Protein AF-A0A2A4RTK7-F1 (afdb_monomer_lite)

Structure (mmCIF, N/CA/C/O backbone):
data_AF-A0A2A4RTK7-F1
#
_entry.id   AF-A0A2A4RTK7-F1
#
loop_
_atom_site.group_PDB
_atom_site.id
_atom_site.type_symbol
_atom_site.label_atom_id
_atom_site.label_alt_id
_atom_site.label_comp_id
_atom_site.label_asym_id
_atom_site.label_entity_id
_atom_site.label_seq_id
_atom_site.pdbx_PDB_ins_code
_atom_site.Cartn_x
_atom_site.Cartn_y
_atom_site.Cartn_z
_atom_site.occupancy
_atom_site.B_iso_or_equiv
_atom_site.auth_seq_id
_atom_site.auth_comp_id
_atom_site.auth_asym_id
_atom_site.auth_atom_id
_atom_site.pdbx_PDB_model_num
ATOM 1 N N . MET A 1 1 ? -2.992 2.950 26.683 1.00 35.94 1 MET A N 1
ATOM 2 C CA . MET A 1 1 ? -2.901 2.144 25.447 1.00 35.94 1 MET A CA 1
ATOM 3 C C . MET A 1 1 ? -4.124 2.465 24.611 1.00 35.94 1 MET A C 1
ATOM 5 O O . MET A 1 1 ? -5.209 2.003 24.931 1.00 35.94 1 MET A O 1
ATOM 9 N N . THR A 1 2 ? -3.994 3.375 23.649 1.00 36.00 2 THR A N 1
ATOM 10 C CA . THR A 1 2 ? -5.112 3.800 22.804 1.00 36.00 2 THR A CA 1
ATOM 11 C C . THR A 1 2 ? -5.478 2.673 21.846 1.00 36.00 2 THR A C 1
ATOM 13 O O . THR A 1 2 ? -4.649 2.202 21.073 1.00 36.00 2 THR A O 1
ATOM 16 N N . MET A 1 3 ? -6.726 2.222 21.955 1.00 47.09 3 MET A N 1
ATOM 17 C CA . MET A 1 3 ? -7.390 1.313 21.030 1.00 47.09 3 MET A CA 1
ATOM 18 C C . MET A 1 3 ? -7.526 2.008 19.668 1.00 47.09 3 MET A C 1
ATOM 20 O O . MET A 1 3 ? -8.571 2.568 19.352 1.00 47.09 3 MET A O 1
ATOM 24 N N . THR A 1 4 ? -6.473 2.023 18.848 1.00 49.31 4 THR A N 1
ATOM 25 C CA . THR A 1 4 ? -6.638 2.229 17.405 1.00 49.31 4 THR A CA 1
ATOM 26 C C . THR A 1 4 ? -7.146 0.919 16.842 1.00 49.31 4 THR A C 1
ATOM 28 O O . THR A 1 4 ? -6.400 0.045 16.398 1.00 49.31 4 THR A O 1
ATOM 31 N N . ASP A 1 5 ? -8.457 0.781 16.985 1.00 49.56 5 ASP A N 1
ATOM 32 C CA . ASP A 1 5 ? -9.286 -0.205 16.333 1.00 49.56 5 ASP A CA 1
ATOM 33 C C . ASP A 1 5 ? -8.792 -0.376 14.899 1.00 49.56 5 ASP A C 1
ATOM 35 O O . ASP A 1 5 ? -8.679 0.580 14.122 1.00 49.56 5 ASP A O 1
ATOM 39 N N . LYS A 1 6 ? -8.369 -1.597 14.595 1.00 61.69 6 LYS A N 1
ATOM 40 C CA . LYS A 1 6 ? -7.839 -1.999 13.305 1.00 61.69 6 LYS A CA 1
ATOM 41 C C . LYS A 1 6 ? -8.989 -1.957 12.293 1.00 61.69 6 LYS A C 1
ATOM 43 O O . LYS A 1 6 ? -9.496 -3.001 11.900 1.00 61.69 6 LYS A O 1
ATOM 48 N N . LYS A 1 7 ? -9.391 -0.751 11.881 1.00 63.19 7 LYS A N 1
ATOM 49 C CA . LYS A 1 7 ? -10.638 -0.419 11.164 1.00 63.19 7 LYS A CA 1
ATOM 50 C C . LYS A 1 7 ? -10.897 -1.275 9.917 1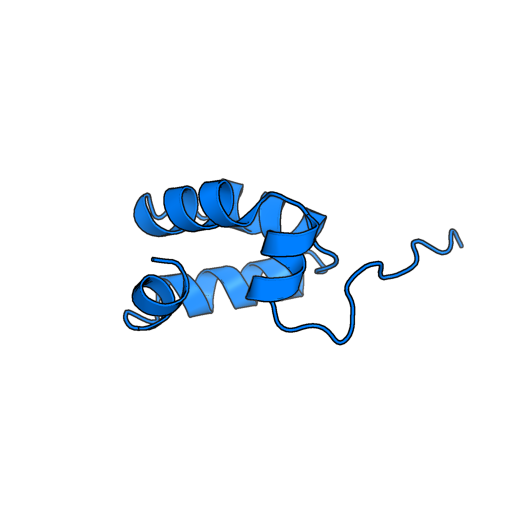.00 63.19 7 LYS A C 1
ATOM 52 O O . LYS A 1 7 ? -12.038 -1.416 9.488 1.00 63.19 7 LYS A O 1
ATOM 57 N N . TYR A 1 8 ? -9.839 -1.858 9.353 1.00 68.00 8 TYR A N 1
ATOM 58 C CA . TYR A 1 8 ? -9.887 -2.700 8.161 1.00 68.00 8 TYR A CA 1
ATOM 59 C C . TYR A 1 8 ? -9.183 -4.061 8.319 1.00 68.00 8 TYR A C 1
ATOM 61 O O . TYR A 1 8 ? -8.953 -4.746 7.320 1.00 68.00 8 TYR A O 1
ATOM 69 N N . MET A 1 9 ? -8.801 -4.482 9.533 1.00 67.00 9 MET A N 1
ATOM 70 C CA . MET A 1 9 ? -8.177 -5.803 9.695 1.00 67.00 9 MET A CA 1
ATOM 71 C C . MET A 1 9 ? -9.151 -6.937 9.385 1.00 67.00 9 MET A C 1
ATOM 73 O O . MET A 1 9 ? -10.343 -6.851 9.652 1.00 67.00 9 MET A O 1
ATOM 77 N N . GLY A 1 10 ? -8.610 -8.003 8.793 1.00 74.25 10 GLY A N 1
ATOM 78 C CA . GLY A 1 10 ? -9.384 -9.138 8.288 1.00 74.25 10 GLY A CA 1
ATOM 79 C C . GLY A 1 10 ? -9.892 -8.968 6.852 1.00 74.25 10 GLY A C 1
ATOM 80 O O . GLY A 1 10 ? -10.322 -9.949 6.261 1.00 74.25 10 GLY A O 1
ATOM 81 N N . MET A 1 11 ? -9.794 -7.770 6.260 1.00 81.88 11 MET A N 1
ATOM 82 C CA . MET A 1 11 ? -10.160 -7.544 4.855 1.00 81.88 11 MET A CA 1
ATOM 83 C C . MET A 1 11 ? -8.947 -7.712 3.920 1.00 81.88 11 MET A C 1
ATOM 85 O O . MET A 1 11 ? -7.820 -7.409 4.342 1.00 81.88 11 MET A O 1
ATOM 89 N N . PRO A 1 12 ? -9.149 -8.143 2.662 1.00 86.25 12 PRO A N 1
ATOM 90 C CA . PRO A 1 12 ? -8.142 -8.067 1.602 1.00 86.25 12 PRO A CA 1
ATOM 91 C C . PRO A 1 12 ? -7.626 -6.636 1.408 1.00 86.25 12 PRO A C 1
ATOM 93 O O . PRO A 1 12 ? -8.379 -5.683 1.587 1.00 86.25 12 PRO A O 1
ATOM 96 N N . LEU A 1 13 ? -6.355 -6.470 1.020 1.00 85.25 13 LEU A N 1
ATOM 97 C CA . LEU A 1 13 ? -5.718 -5.153 0.857 1.00 85.25 13 LEU A CA 1
ATOM 98 C C . LEU A 1 13 ? -6.519 -4.216 -0.066 1.00 85.25 13 LEU A C 1
ATOM 100 O O . LEU A 1 13 ? -6.752 -3.060 0.288 1.00 85.25 13 LEU A O 1
ATOM 104 N N . THR A 1 14 ? -6.981 -4.729 -1.206 1.00 86.38 14 THR A N 1
ATOM 105 C CA . THR A 1 14 ? -7.783 -3.991 -2.190 1.00 86.38 14 THR A CA 1
ATOM 106 C C . THR A 1 14 ? -9.065 -3.432 -1.571 1.00 86.38 14 THR A C 1
ATOM 108 O O . THR A 1 14 ? -9.395 -2.268 -1.788 1.00 86.38 14 THR A O 1
ATOM 111 N N . ASP A 1 15 ? -9.734 -4.201 -0.709 1.00 87.62 15 ASP A N 1
ATOM 112 C CA . ASP A 1 15 ? -10.948 -3.767 -0.008 1.00 87.62 15 ASP A CA 1
ATOM 113 C C . ASP A 1 15 ? -10.650 -2.686 1.033 1.00 87.62 15 ASP A C 1
ATOM 115 O O . ASP A 1 15 ? -11.432 -1.745 1.186 1.00 87.62 15 ASP A O 1
ATOM 119 N N . ARG A 1 16 ? -9.510 -2.779 1.737 1.00 89.31 16 ARG A N 1
ATOM 120 C CA . ARG A 1 16 ? -9.089 -1.736 2.695 1.00 89.31 16 ARG A CA 1
ATOM 121 C C . ARG A 1 16 ? -8.860 -0.414 1.978 1.00 89.31 16 ARG A C 1
ATOM 123 O O . ARG A 1 16 ? -9.366 0.616 2.413 1.00 89.31 16 ARG A O 1
ATOM 130 N N . LEU A 1 17 ? -8.130 -0.461 0.865 1.00 88.94 17 LEU A N 1
ATOM 131 C CA . LEU A 1 17 ? -7.843 0.701 0.028 1.00 88.94 17 LEU A CA 1
ATOM 132 C C . LEU A 1 17 ? -9.120 1.275 -0.595 1.00 88.94 17 LEU A C 1
ATOM 134 O O . LEU A 1 17 ? -9.293 2.491 -0.605 1.00 88.94 17 LEU A O 1
ATOM 138 N N . THR A 1 18 ? -10.043 0.418 -1.038 1.00 88.75 18 THR A N 1
ATOM 139 C CA . THR A 1 18 ? -11.349 0.829 -1.577 1.00 88.75 18 THR A CA 1
ATOM 140 C C . THR A 1 18 ? -12.186 1.533 -0.514 1.00 88.75 18 THR A C 1
ATOM 142 O O . THR A 1 18 ? -12.649 2.649 -0.734 1.00 88.75 18 THR A O 1
ATOM 145 N N . LYS A 1 19 ? -12.329 0.943 0.681 1.00 87.69 19 LYS A N 1
ATOM 146 C CA . LYS A 1 19 ? -13.075 1.557 1.794 1.00 87.69 19 LYS A CA 1
ATOM 147 C C . LYS A 1 19 ? -12.438 2.843 2.309 1.00 87.69 19 LYS A C 1
ATOM 149 O O . LYS A 1 19 ? -13.151 3.713 2.800 1.00 87.69 19 LYS A O 1
ATOM 154 N N . ALA A 1 20 ? -11.118 2.963 2.209 1.00 86.62 20 ALA A N 1
ATOM 155 C CA . ALA A 1 20 ? -10.401 4.186 2.542 1.00 86.62 20 ALA A CA 1
ATOM 156 C C . ALA A 1 20 ? -10.485 5.261 1.441 1.00 86.62 20 ALA A C 1
ATOM 158 O O . ALA A 1 20 ? -10.040 6.380 1.677 1.00 86.62 20 ALA A O 1
ATOM 159 N N . GLY A 1 21 ? -11.023 4.946 0.254 1.00 89.12 21 GLY A N 1
ATOM 160 C CA . GLY A 1 21 ? -11.008 5.849 -0.903 1.00 89.12 21 GLY A CA 1
ATOM 161 C C . GLY A 1 21 ? -9.599 6.103 -1.454 1.00 89.12 21 GLY A C 1
ATOM 162 O O . GLY A 1 21 ? -9.353 7.130 -2.076 1.00 89.12 21 GLY A O 1
ATOM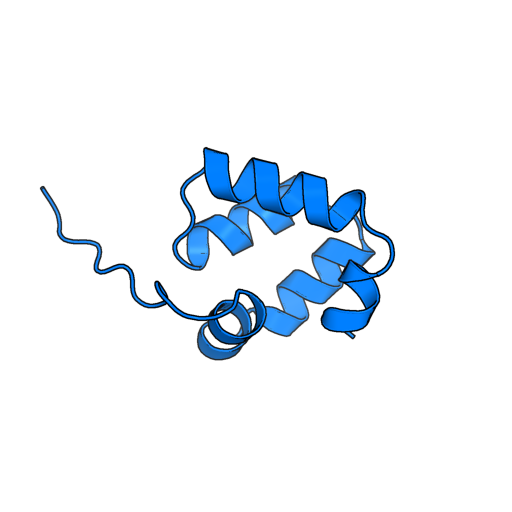 163 N N . MET A 1 22 ? -8.658 5.190 -1.191 1.00 90.12 22 MET A N 1
ATOM 164 C CA . MET A 1 22 ? -7.234 5.313 -1.524 1.00 90.12 22 MET A CA 1
ATOM 165 C C . MET A 1 22 ? -6.794 4.363 -2.643 1.00 90.12 22 MET A C 1
ATOM 167 O O . MET A 1 22 ? -5.616 4.359 -2.989 1.00 90.12 22 MET A O 1
ATOM 171 N N . LEU A 1 23 ? -7.701 3.555 -3.207 1.00 89.94 23 LEU A N 1
ATOM 172 C CA . LEU A 1 23 ? -7.359 2.565 -4.233 1.00 89.94 23 LEU A CA 1
ATOM 173 C C . LEU A 1 23 ? -6.731 3.213 -5.474 1.00 89.94 23 LEU A C 1
ATOM 175 O O . LEU A 1 23 ? -5.642 2.805 -5.866 1.00 89.94 23 LEU A O 1
ATOM 179 N N . ASP A 1 24 ? -7.351 4.247 -6.044 1.00 89.88 24 ASP A N 1
ATOM 180 C CA . ASP A 1 24 ? -6.805 4.975 -7.199 1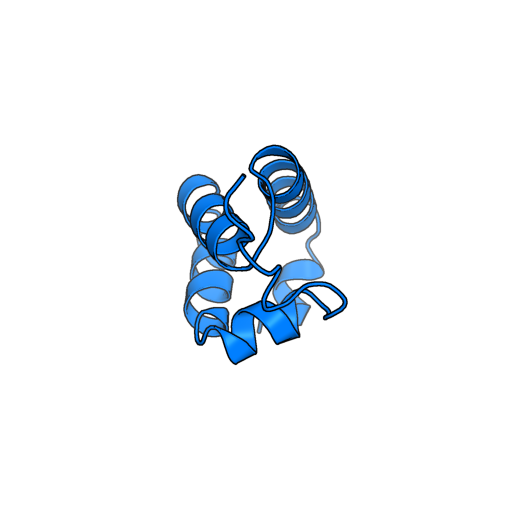.00 89.88 24 ASP A CA 1
ATOM 181 C C . ASP A 1 24 ? -5.433 5.591 -6.907 1.00 89.88 24 ASP A C 1
ATOM 183 O O . ASP A 1 24 ? -4.491 5.446 -7.690 1.00 89.88 24 ASP A O 1
ATOM 187 N N . ALA A 1 25 ? -5.297 6.242 -5.748 1.00 90.50 25 ALA A N 1
ATOM 188 C CA . ALA A 1 25 ? -4.041 6.853 -5.327 1.00 90.50 25 ALA A CA 1
ATOM 189 C C . ALA A 1 25 ? -2.936 5.799 -5.172 1.00 90.50 25 ALA A C 1
ATOM 191 O O . ALA A 1 25 ? -1.829 5.982 -5.674 1.00 90.50 25 ALA A O 1
ATOM 192 N N . PHE A 1 26 ? -3.247 4.672 -4.531 1.00 91.25 26 PHE A N 1
ATOM 193 C CA . PHE A 1 26 ? -2.308 3.574 -4.340 1.00 91.25 26 PHE A CA 1
ATOM 194 C C . PHE A 1 26 ? -1.904 2.928 -5.666 1.00 91.25 26 PHE A C 1
ATOM 196 O O . PHE A 1 26 ? -0.720 2.699 -5.896 1.00 91.25 26 PHE A O 1
ATOM 203 N N . SER A 1 27 ? -2.864 2.712 -6.563 1.00 89.62 27 SER A N 1
ATOM 204 C CA . SER A 1 27 ? -2.638 2.136 -7.892 1.00 89.62 27 SER A CA 1
ATOM 205 C C . SER A 1 27 ? -1.716 3.017 -8.734 1.00 89.62 27 SER A C 1
ATOM 207 O O . SER A 1 27 ? -0.745 2.534 -9.316 1.00 89.62 27 SER A O 1
ATOM 209 N N . LYS A 1 28 ? -1.955 4.334 -8.731 1.00 90.56 28 LYS A N 1
ATOM 210 C CA . LYS A 1 28 ? -1.096 5.312 -9.407 1.00 90.56 28 LYS A CA 1
ATOM 211 C C . LYS A 1 28 ? 0.329 5.295 -8.854 1.00 90.56 28 LYS A C 1
ATOM 213 O O . LYS A 1 28 ? 1.284 5.210 -9.617 1.00 90.56 28 LYS A O 1
ATOM 218 N N . VAL A 1 29 ? 0.467 5.321 -7.533 1.00 91.00 29 VAL A N 1
ATOM 219 C CA . VAL A 1 29 ? 1.766 5.325 -6.845 1.00 91.00 29 VAL A CA 1
ATOM 220 C C . VAL A 1 29 ? 2.547 4.028 -7.095 1.00 91.00 29 VAL A C 1
ATOM 222 O O . VAL A 1 29 ? 3.764 4.067 -7.279 1.00 91.00 29 VAL A O 1
ATOM 225 N N . LEU A 1 30 ? 1.854 2.886 -7.161 1.00 88.62 30 LEU A N 1
ATOM 226 C CA . LEU A 1 30 ? 2.430 1.600 -7.561 1.00 88.62 30 LEU A CA 1
ATOM 227 C C . LEU A 1 30 ? 2.991 1.653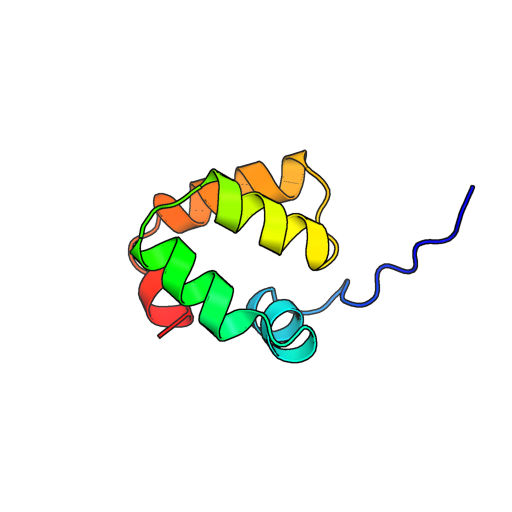 -8.983 1.00 88.62 30 LEU A C 1
ATOM 229 O O . LEU A 1 30 ? 4.134 1.252 -9.197 1.00 88.62 30 LEU A O 1
ATOM 233 N N . LEU A 1 31 ? 2.221 2.177 -9.942 1.00 87.62 31 LEU A N 1
ATOM 234 C CA . LEU A 1 31 ? 2.656 2.334 -11.336 1.00 87.62 31 LEU A CA 1
ATOM 235 C C . LEU A 1 31 ? 3.852 3.286 -11.468 1.00 87.62 31 LEU A C 1
ATOM 237 O O . LEU A 1 31 ? 4.766 3.025 -12.248 1.00 87.62 31 LEU A O 1
ATOM 241 N N . GLU A 1 32 ? 3.874 4.353 -10.670 1.00 89.69 32 GLU A N 1
ATOM 242 C CA . GLU A 1 32 ? 4.992 5.299 -10.568 1.00 89.69 32 GLU A CA 1
ATOM 243 C C . GLU A 1 32 ? 6.204 4.721 -9.814 1.00 89.69 32 GLU A C 1
ATOM 245 O O . GLU A 1 32 ? 7.257 5.356 -9.769 1.00 89.69 32 GLU A O 1
ATOM 250 N N . LYS A 1 33 ? 6.080 3.515 -9.238 1.00 86.81 33 LYS A N 1
ATOM 251 C CA . LYS A 1 33 ? 7.104 2.840 -8.421 1.00 86.81 33 LYS A CA 1
ATOM 252 C C . LYS A 1 33 ? 7.597 3.698 -7.253 1.00 86.81 33 LYS A C 1
ATOM 254 O O . LYS A 1 33 ? 8.753 3.606 -6.840 1.00 86.81 33 LYS A O 1
ATOM 259 N N . ASN A 1 34 ? 6.718 4.535 -6.707 1.00 90.06 34 ASN A N 1
ATOM 260 C CA . ASN A 1 34 ? 7.052 5.426 -5.606 1.00 90.06 34 ASN A CA 1
ATOM 261 C C . ASN A 1 34 ? 6.824 4.718 -4.260 1.00 90.06 34 ASN A C 1
ATOM 263 O O . ASN A 1 34 ? 5.756 4.800 -3.649 1.00 90.06 34 ASN A O 1
ATOM 267 N N . GLU A 1 35 ? 7.858 4.004 -3.808 1.00 88.50 35 GLU A N 1
ATOM 268 C CA . GLU A 1 35 ? 7.844 3.181 -2.591 1.00 88.50 35 GLU A CA 1
ATOM 269 C C . GLU A 1 35 ? 7.465 3.978 -1.334 1.00 88.50 35 GLU A C 1
ATOM 271 O O . GLU A 1 35 ? 6.650 3.517 -0.534 1.00 88.50 35 GLU A O 1
ATOM 276 N N . ALA A 1 36 ? 8.000 5.192 -1.177 1.00 89.44 36 ALA A N 1
ATOM 277 C CA . ALA A 1 36 ? 7.770 6.012 0.012 1.00 89.44 36 ALA A CA 1
ATOM 278 C C . ALA A 1 36 ? 6.286 6.373 0.186 1.00 89.44 36 ALA A C 1
ATOM 280 O O . ALA A 1 36 ? 5.736 6.272 1.286 1.00 89.44 36 ALA A O 1
ATOM 281 N N . VAL A 1 37 ? 5.617 6.752 -0.906 1.00 89.75 37 VAL A N 1
ATOM 282 C CA . VAL A 1 37 ? 4.190 7.101 -0.873 1.00 89.75 37 VAL A CA 1
ATOM 283 C C . VAL A 1 37 ? 3.326 5.843 -0.748 1.00 89.75 37 VAL A C 1
ATOM 285 O O . VAL A 1 37 ? 2.343 5.858 -0.007 1.00 89.75 37 VAL A O 1
ATOM 288 N N . ALA A 1 38 ? 3.707 4.731 -1.389 1.00 90.56 38 ALA A N 1
ATOM 289 C CA . ALA A 1 38 ? 2.985 3.462 -1.264 1.00 90.56 38 ALA A CA 1
ATOM 290 C C . ALA A 1 38 ? 2.976 2.979 0.193 1.00 90.56 38 ALA A C 1
ATOM 292 O O . ALA A 1 38 ? 1.937 2.581 0.719 1.00 90.56 38 ALA A O 1
ATOM 293 N N . LEU A 1 39 ? 4.120 3.084 0.869 1.00 91.94 39 LEU A N 1
ATOM 294 C CA . LEU A 1 39 ? 4.283 2.698 2.265 1.00 91.94 39 LEU A CA 1
ATOM 295 C C . LEU A 1 39 ? 3.418 3.561 3.193 1.00 91.94 39 LEU A C 1
ATOM 297 O O . LEU A 1 39 ? 2.711 3.023 4.047 1.00 91.94 39 LEU A O 1
ATOM 301 N N . ALA A 1 40 ? 3.396 4.880 2.987 1.00 90.56 40 ALA A N 1
ATOM 302 C CA . ALA A 1 40 ? 2.549 5.792 3.759 1.00 90.56 40 ALA A CA 1
ATOM 303 C C . ALA A 1 40 ? 1.045 5.482 3.604 1.00 90.56 40 ALA A C 1
ATOM 305 O O . ALA A 1 40 ? 0.287 5.533 4.580 1.00 90.56 40 ALA A O 1
ATOM 306 N N . LEU A 1 41 ? 0.614 5.108 2.395 1.00 89.88 41 LEU A N 1
ATOM 307 C CA . LEU A 1 41 ? -0.766 4.700 2.122 1.00 89.88 41 LEU A CA 1
ATOM 308 C C . LEU A 1 41 ? -1.112 3.370 2.805 1.00 89.88 41 LEU A C 1
ATOM 310 O O . LEU A 1 41 ? -2.178 3.262 3.411 1.00 89.88 41 LEU A O 1
ATOM 314 N N . LEU A 1 42 ? -0.208 2.384 2.788 1.00 89.75 42 LEU A N 1
ATOM 315 C CA . LEU A 1 42 ? -0.428 1.102 3.469 1.00 89.75 42 LEU A CA 1
ATOM 316 C C . LEU A 1 42 ? -0.545 1.249 4.988 1.00 89.75 42 LEU A C 1
ATOM 318 O O . LEU A 1 42 ? -1.453 0.675 5.594 1.00 89.75 42 LEU A O 1
ATOM 322 N N . ILE A 1 43 ? 0.323 2.052 5.605 1.00 89.56 43 ILE A N 1
ATOM 323 C CA . ILE A 1 43 ? 0.254 2.340 7.047 1.00 89.56 43 ILE A CA 1
ATOM 324 C C . ILE A 1 43 ? -1.098 2.978 7.397 1.00 89.56 43 ILE A C 1
ATOM 326 O O . ILE A 1 43 ? -1.728 2.610 8.390 1.00 89.56 43 ILE A O 1
ATOM 330 N N . SER A 1 44 ? -1.597 3.862 6.528 1.00 85.94 44 SER A N 1
ATOM 331 C CA . SER A 1 44 ? -2.893 4.533 6.698 1.00 85.94 44 SER A CA 1
ATOM 332 C C . SER A 1 44 ? -4.097 3.579 6.629 1.00 85.94 44 SER A C 1
ATOM 334 O O . SER A 1 44 ? -5.152 3.891 7.182 1.00 85.94 44 SER A O 1
ATOM 336 N N . VAL A 1 45 ? -3.953 2.393 6.019 1.00 84.12 45 VAL A N 1
ATOM 337 C CA . VAL A 1 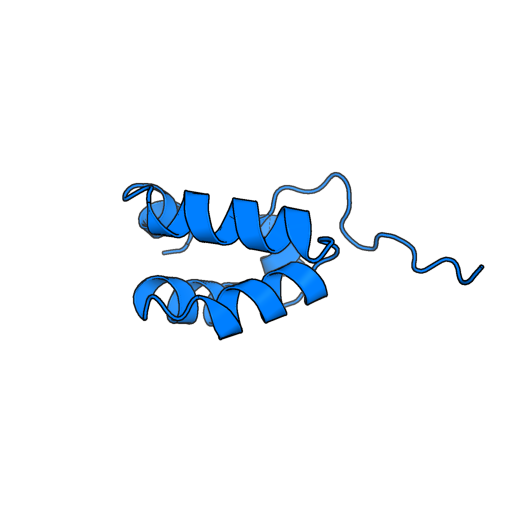45 ? -5.002 1.353 5.937 1.00 84.12 45 VAL A CA 1
ATOM 338 C C . VAL A 1 45 ? -4.786 0.180 6.904 1.00 84.12 45 VAL A C 1
ATOM 340 O O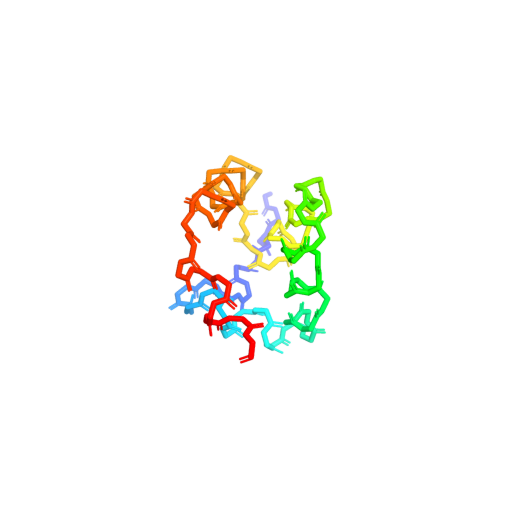 . VAL A 1 45 ? -5.229 -0.945 6.651 1.00 84.12 45 VAL A O 1
ATOM 343 N N . ALA A 1 46 ? -4.180 0.469 8.060 1.00 78.19 46 ALA A N 1
ATOM 344 C CA . ALA A 1 46 ? -3.987 -0.433 9.202 1.00 78.19 46 ALA A CA 1
ATOM 345 C C . ALA A 1 46 ? -2.849 -1.466 9.073 1.00 78.19 46 ALA A C 1
ATOM 347 O O . ALA A 1 46 ? -2.945 -2.561 9.635 1.00 78.19 46 ALA A O 1
ATOM 348 N N . PHE A 1 47 ? -1.763 -1.115 8.378 1.00 81.12 47 PHE A N 1
ATOM 349 C CA . PHE A 1 47 ? -0.493 -1.849 8.447 1.00 81.12 47 PHE A CA 1
ATOM 350 C C . PHE A 1 47 ? 0.464 -1.216 9.464 1.00 81.12 47 PHE A C 1
ATOM 352 O O . PHE A 1 47 ? 0.482 0.002 9.644 1.00 81.12 47 PHE A O 1
ATOM 359 N N . THR A 1 48 ? 1.298 -2.035 10.112 1.00 86.00 48 THR A N 1
ATOM 360 C CA . THR A 1 48 ? 2.497 -1.513 10.787 1.00 86.00 48 THR A CA 1
ATOM 361 C C . THR A 1 48 ? 3.534 -1.084 9.749 1.00 86.00 48 THR A C 1
ATOM 363 O O . THR A 1 48 ? 3.460 -1.481 8.587 1.00 86.00 48 THR A O 1
ATOM 366 N N . HIS A 1 49 ? 4.529 -0.298 10.164 1.00 85.94 49 HIS A N 1
ATOM 367 C CA . HIS A 1 49 ? 5.608 0.128 9.271 1.00 85.94 49 HIS A CA 1
ATOM 368 C C . HIS A 1 49 ? 6.345 -1.062 8.626 1.00 85.94 49 HIS A C 1
ATOM 370 O O . HIS A 1 49 ? 6.569 -1.061 7.418 1.00 85.94 49 HIS A O 1
ATOM 376 N N . GLU A 1 50 ? 6.662 -2.102 9.406 1.00 87.69 50 GLU A N 1
ATOM 377 C CA . GLU A 1 50 ? 7.306 -3.324 8.900 1.00 87.69 50 GLU A CA 1
ATOM 378 C C . GLU A 1 50 ? 6.420 -4.050 7.882 1.00 87.69 50 GLU A C 1
ATOM 380 O O . GLU A 1 50 ? 6.842 -4.275 6.751 1.00 87.69 50 GLU A O 1
ATOM 385 N N . GLN A 1 51 ? 5.155 -4.314 8.230 1.00 88.00 51 GLN A N 1
ATOM 386 C CA . GLN A 1 51 ? 4.233 -5.012 7.332 1.00 88.00 51 GLN A CA 1
ATOM 387 C C . GLN A 1 51 ? 3.991 -4.230 6.035 1.00 88.00 51 GLN A C 1
ATOM 389 O O . GLN A 1 51 ? 3.871 -4.826 4.965 1.00 88.00 51 GLN A O 1
ATOM 394 N N . ALA A 1 52 ? 3.900 -2.899 6.119 1.00 88.94 52 ALA A N 1
ATOM 395 C CA . ALA A 1 52 ? 3.769 -2.036 4.954 1.00 88.94 52 ALA A CA 1
ATOM 396 C C . ALA A 1 52 ? 5.018 -2.114 4.066 1.00 88.94 52 ALA A C 1
ATOM 398 O O . ALA A 1 52 ? 4.880 -2.262 2.856 1.00 88.94 52 ALA A O 1
ATOM 399 N N . SER A 1 53 ? 6.220 -2.075 4.649 1.00 90.44 53 SER A N 1
ATOM 400 C CA . SER A 1 53 ? 7.474 -2.182 3.895 1.00 90.44 53 SER A CA 1
ATOM 401 C C . SER A 1 53 ? 7.597 -3.513 3.157 1.00 90.44 53 SER A C 1
ATOM 403 O O . SER A 1 53 ? 7.849 -3.509 1.952 1.00 90.44 53 SER A O 1
ATOM 405 N N . ASP A 1 54 ? 7.350 -4.639 3.830 1.00 89.44 54 ASP A N 1
ATOM 406 C CA . ASP A 1 54 ? 7.376 -5.959 3.186 1.00 89.44 54 ASP A CA 1
ATOM 407 C C . ASP A 1 54 ? 6.332 -6.069 2.071 1.00 89.44 54 ASP A C 1
ATOM 409 O O . ASP A 1 54 ? 6.624 -6.558 0.978 1.00 89.44 54 ASP A O 1
ATOM 413 N N . THR A 1 55 ? 5.126 -5.549 2.313 1.00 89.31 55 THR A N 1
ATOM 414 C CA . THR A 1 55 ? 4.048 -5.569 1.320 1.00 89.31 55 THR A CA 1
ATOM 415 C C . THR A 1 55 ? 4.411 -4.736 0.093 1.00 89.31 55 THR A C 1
ATOM 417 O O . THR A 1 55 ? 4.307 -5.241 -1.020 1.00 89.31 55 THR A O 1
ATOM 420 N N . VAL A 1 56 ? 4.882 -3.493 0.253 1.00 90.06 56 VAL A N 1
ATOM 421 C CA . VAL A 1 56 ? 5.278 -2.652 -0.893 1.00 90.06 56 VAL A CA 1
ATOM 422 C C . VAL A 1 56 ? 6.400 -3.308 -1.689 1.00 90.06 56 VAL A C 1
ATOM 424 O O . VAL A 1 56 ? 6.303 -3.375 -2.912 1.00 90.06 56 VAL A O 1
ATOM 427 N N . LYS A 1 57 ? 7.424 -3.853 -1.025 1.00 89.88 57 LYS A N 1
ATOM 428 C CA . LYS A 1 57 ? 8.510 -4.567 -1.711 1.00 89.88 57 LYS A CA 1
ATOM 429 C C . LYS A 1 57 ? 7.980 -5.750 -2.507 1.00 89.88 57 LYS A C 1
ATOM 431 O O . LYS A 1 57 ? 8.323 -5.891 -3.676 1.00 89.88 57 LYS A O 1
ATOM 436 N N . SER A 1 58 ? 7.106 -6.562 -1.914 1.00 89.62 58 SER A N 1
ATOM 437 C CA . SER A 1 58 ? 6.510 -7.698 -2.616 1.00 89.62 58 SER A CA 1
ATOM 438 C C . SER A 1 58 ? 5.680 -7.258 -3.824 1.00 89.62 58 SER A C 1
ATOM 440 O O . SER A 1 58 ? 5.774 -7.885 -4.874 1.00 89.62 58 SER A O 1
ATOM 442 N N . LEU A 1 59 ? 4.906 -6.176 -3.702 1.00 87.94 59 LEU A N 1
ATOM 443 C CA . LEU A 1 59 ? 4.072 -5.648 -4.788 1.00 87.94 59 LEU A CA 1
ATOM 444 C C . LEU A 1 59 ? 4.900 -5.020 -5.918 1.00 87.94 59 LEU A C 1
ATOM 446 O O . LEU A 1 59 ? 4.524 -5.122 -7.080 1.00 87.94 59 LEU A O 1
ATOM 450 N N . LEU A 1 60 ? 6.024 -4.373 -5.596 1.00 85.25 60 LEU A N 1
ATOM 451 C CA . LEU A 1 60 ? 6.937 -3.799 -6.592 1.00 85.25 60 LEU A CA 1
ATOM 452 C C . LEU A 1 60 ? 7.753 -4.870 -7.329 1.00 85.25 60 LEU A C 1
ATOM 454 O O . LEU A 1 60 ? 8.176 -4.645 -8.463 1.00 85.25 60 LEU A O 1
ATOM 458 N N . LEU A 1 61 ? 7.990 -6.016 -6.687 1.00 85.62 61 LEU A N 1
ATOM 459 C CA . LEU A 1 61 ? 8.706 -7.150 -7.270 1.00 85.62 61 LEU A CA 1
ATOM 460 C C . LEU A 1 61 ? 7.789 -8.089 -8.065 1.00 85.62 61 LEU A C 1
ATOM 462 O O . LEU A 1 61 ? 8.279 -8.793 -8.947 1.00 85.62 61 LEU A O 1
ATOM 466 N N . ASP A 1 62 ? 6.484 -8.102 -7.784 1.00 83.25 62 ASP A N 1
ATOM 467 C CA . ASP A 1 62 ? 5.518 -8.938 -8.493 1.00 83.25 62 ASP A CA 1
ATOM 468 C C . ASP A 1 62 ? 4.857 -8.191 -9.671 1.00 83.25 62 ASP A C 1
ATOM 470 O O . ASP A 1 62 ? 3.997 -7.328 -9.476 1.00 83.25 62 ASP A O 1
ATOM 474 N N . PRO A 1 63 ? 5.164 -8.558 -10.927 1.00 72.62 63 PRO A N 1
ATOM 475 C CA . PRO A 1 63 ? 4.547 -7.941 -12.096 1.00 72.62 63 PRO A CA 1
ATOM 476 C C . PRO A 1 63 ? 3.036 -8.213 -12.222 1.00 72.62 63 PRO A C 1
ATOM 478 O O . PRO A 1 63 ? 2.353 -7.493 -12.955 1.00 72.62 63 PRO A O 1
ATOM 481 N N . ASN A 1 64 ? 2.482 -9.220 -11.534 1.00 78.69 64 ASN A N 1
ATOM 482 C CA . ASN A 1 64 ? 1.036 -9.469 -11.538 1.00 78.69 64 ASN A CA 1
ATOM 483 C C . ASN A 1 64 ? 0.279 -8.534 -10.603 1.00 78.69 64 ASN A C 1
ATOM 485 O O . ASN A 1 64 ? -0.881 -8.226 -10.877 1.00 78.69 64 ASN A O 1
ATOM 489 N N . SER A 1 65 ? 0.932 -8.022 -9.561 1.00 74.00 65 SER A N 1
ATOM 490 C CA . SER A 1 65 ? 0.322 -7.100 -8.608 1.00 74.00 65 SER A CA 1
ATOM 491 C C . SER A 1 65 ? -0.271 -5.877 -9.312 1.00 74.00 65 SER A C 1
ATOM 493 O O . SER A 1 65 ? -1.411 -5.516 -9.043 1.00 74.00 65 SER A O 1
ATOM 495 N N . TYR A 1 66 ? 0.394 -5.327 -10.334 1.00 72.06 66 TYR A N 1
ATOM 496 C CA . TYR A 1 66 ? -0.135 -4.211 -11.137 1.00 72.06 66 TYR A CA 1
ATOM 497 C C . TYR A 1 66 ? -1.472 -4.502 -11.832 1.00 72.06 66 TYR A C 1
ATOM 499 O O . TYR A 1 66 ? -2.244 -3.579 -12.072 1.00 72.06 66 TYR A O 1
ATOM 507 N N . ARG A 1 67 ? -1.760 -5.765 -12.174 1.00 75.19 67 ARG A N 1
ATOM 508 C CA . ARG A 1 67 ? -3.028 -6.152 -12.818 1.00 75.19 67 ARG A CA 1
ATOM 509 C C . ARG A 1 67 ? -4.197 -6.169 -11.839 1.00 75.19 67 ARG A C 1
ATOM 511 O O . ARG A 1 67 ? -5.327 -5.998 -12.267 1.00 75.19 67 ARG A O 1
ATOM 518 N N . HIS A 1 68 ? -3.928 -6.379 -10.553 1.00 69.88 68 HIS A N 1
ATOM 519 C CA . HIS A 1 68 ? -4.949 -6.416 -9.503 1.00 69.88 68 HIS A CA 1
ATOM 520 C C . HIS A 1 68 ? -5.389 -5.011 -9.058 1.00 69.88 68 HIS A C 1
ATOM 522 O O . HIS A 1 68 ? -6.397 -4.879 -8.367 1.00 69.88 68 HIS A O 1
ATOM 528 N N . PHE A 1 69 ? -4.634 -3.981 -9.451 1.00 71.06 69 PHE A N 1
ATOM 529 C CA . PHE A 1 69 ? -4.856 -2.571 -9.123 1.00 71.06 69 PHE A CA 1
ATOM 530 C C . PHE A 1 69 ? -5.177 -1.725 -10.373 1.00 71.06 69 PHE A C 1
ATOM 532 O O . PHE A 1 69 ? -4.983 -0.514 -10.359 1.00 71.06 69 PHE A O 1
ATOM 539 N N . ARG A 1 70 ? -5.615 -2.351 -11.474 1.00 61.53 70 ARG A N 1
ATOM 540 C CA . ARG A 1 70 ? -5.941 -1.686 -12.745 1.00 61.53 70 ARG A CA 1
ATOM 541 C C . ARG A 1 70 ? -7.416 -1.822 -13.095 1.00 61.53 70 ARG A C 1
ATOM 543 O O . ARG A 1 70 ? -8.002 -2.862 -12.728 1.00 61.53 70 ARG A O 1
#

pLDDT: mean 81.53, std 13.15, range [35.94, 91.94]

Radius of gyration: 11.74 Å; chains: 1; bounding box: 22×17×38 Å

Sequence (70 aa):
MTMTDKKYMGMPLTDRLTKAGMLDAFSKVLLEKNEAVALALLISVAFTHEQASDTVKSLLLDPNSYRHFR

Secondary structure (DSSP, 8-state):
------TTTTS-HHHHHHHTT-HHHHHHHHHTT-HHHHHHHHHHTT--HHHHHHHHHHHHH-TTHHHHT-

Foldseek 3Di:
DDPPPLVQPPHDPCVLCVVVVNLLVLLVCLVVLPLVVNLVSSVVSRDDSVRSNVVSVVCNPDPCSSVVSD